Protein AF-A0A933P894-F1 (afdb_monomer_lite)

Foldseek 3Di:
DQQLVVCCVVVQANCQQLQLQLCLVPVPRDNGNDDDPSSNVSSVVSVVVVLVVLLVVLLVVCVPPDALVRLLVSLLVSLLVVLVVCVVCDVVSDVSSVVSGDSVSSNVVSNVSSNVSSNVSSPDDDPPPPPPPDPPPPDDD

pLDDT: mean 86.24, std 13.55, range [45.81, 97.94]

Radius of gyration: 21.01 Å; chains: 1; bounding box: 36×28×80 Å

Structure (mmCIF, N/CA/C/O backbone):
data_AF-A0A933P894-F1
#
_entry.id   AF-A0A933P894-F1
#
loop_
_atom_site.group_PDB
_atom_site.id
_atom_site.type_symbol
_atom_site.label_atom_id
_atom_site.label_alt_id
_atom_site.label_comp_id
_atom_site.label_asym_id
_atom_site.label_entity_id
_atom_site.label_seq_id
_atom_site.pdbx_PDB_ins_code
_atom_site.Cartn_x
_atom_site.Cartn_y
_atom_site.Cartn_z
_atom_site.occupancy
_atom_site.B_iso_or_equiv
_atom_site.auth_seq_id
_atom_site.auth_comp_id
_atom_site.auth_asym_id
_atom_site.auth_atom_id
_atom_site.pdbx_PDB_model_num
ATOM 1 N N . MET A 1 1 ? 2.684 -8.403 -0.970 1.00 87.56 1 MET A N 1
ATOM 2 C CA . MET A 1 1 ? 2.660 -9.645 -1.779 1.00 87.56 1 MET A CA 1
ATOM 3 C C . MET A 1 1 ? 1.542 -9.666 -2.813 1.00 87.56 1 MET A C 1
ATOM 5 O O . MET A 1 1 ? 1.852 -9.973 -3.950 1.00 87.56 1 MET A O 1
ATOM 9 N N . PHE A 1 2 ? 0.291 -9.307 -2.477 1.00 93.75 2 PHE A N 1
ATOM 10 C CA . PHE A 1 2 ? -0.822 -9.267 -3.448 1.00 93.75 2 PHE A CA 1
ATOM 11 C C . PHE A 1 2 ? -0.450 -8.610 -4.789 1.00 93.75 2 PHE A C 1
ATOM 13 O O . PHE A 1 2 ? -0.558 -9.256 -5.824 1.00 93.75 2 PHE A O 1
ATOM 20 N N . ALA A 1 3 ? 0.059 -7.372 -4.758 1.00 91.50 3 ALA A N 1
ATOM 21 C CA . ALA A 1 3 ? 0.388 -6.631 -5.976 1.00 91.50 3 ALA A CA 1
ATOM 22 C C . ALA A 1 3 ? 1.425 -7.351 -6.851 1.00 91.50 3 ALA A C 1
ATOM 24 O O . ALA A 1 3 ? 1.236 -7.439 -8.052 1.00 91.50 3 ALA A O 1
ATOM 25 N N . MET A 1 4 ? 2.461 -7.936 -6.242 1.00 93.62 4 MET A N 1
ATOM 26 C CA . MET A 1 4 ? 3.503 -8.681 -6.960 1.00 93.62 4 MET A CA 1
ATOM 27 C C . MET A 1 4 ? 2.964 -9.931 -7.659 1.00 93.62 4 MET A C 1
ATOM 29 O O . MET A 1 4 ? 3.387 -10.271 -8.759 1.00 93.62 4 MET A O 1
ATOM 33 N N . ILE A 1 5 ? 2.020 -10.629 -7.022 1.00 95.00 5 ILE A N 1
ATOM 34 C CA . ILE A 1 5 ? 1.350 -11.779 -7.638 1.00 95.00 5 ILE A CA 1
ATOM 35 C C . ILE A 1 5 ? 0.452 -11.296 -8.780 1.00 95.00 5 ILE A C 1
ATOM 37 O O . ILE A 1 5 ? 0.480 -11.875 -9.859 1.00 95.00 5 ILE A O 1
ATOM 41 N N . ALA A 1 6 ? -0.314 -10.225 -8.565 1.00 94.50 6 ALA A N 1
ATOM 42 C CA . ALA A 1 6 ? -1.202 -9.675 -9.582 1.00 94.50 6 ALA A CA 1
ATOM 43 C C . ALA A 1 6 ? -0.430 -9.233 -10.837 1.00 94.50 6 ALA A C 1
ATOM 45 O O . ALA A 1 6 ? -0.796 -9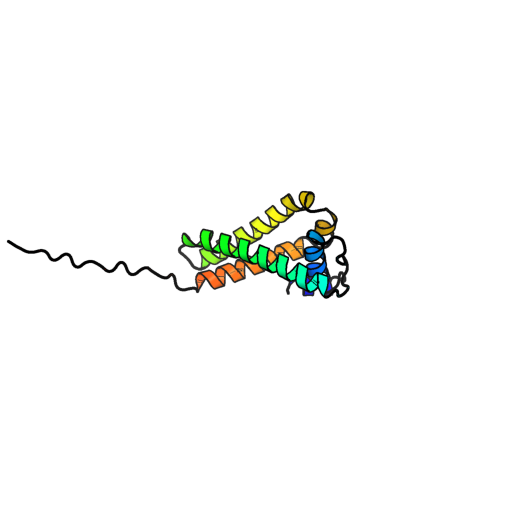.648 -11.932 1.00 94.50 6 ALA A O 1
ATOM 46 N N . THR A 1 7 ? 0.675 -8.496 -10.688 1.00 92.31 7 THR A N 1
ATOM 47 C CA . THR A 1 7 ? 1.512 -8.064 -11.821 1.00 92.31 7 THR A CA 1
ATOM 48 C C . THR A 1 7 ? 2.229 -9.226 -12.508 1.00 92.31 7 THR A C 1
ATOM 50 O O . THR A 1 7 ? 2.411 -9.209 -13.725 1.00 92.31 7 THR A O 1
ATOM 53 N N . ALA A 1 8 ? 2.595 -10.281 -11.770 1.00 93.38 8 ALA A N 1
ATOM 54 C CA . ALA A 1 8 ? 3.105 -11.511 -12.376 1.00 93.38 8 ALA A CA 1
ATOM 55 C C . ALA A 1 8 ? 2.051 -12.196 -13.262 1.00 93.38 8 ALA A C 1
ATOM 57 O O . ALA A 1 8 ? 2.385 -12.685 -14.338 1.00 93.38 8 ALA A O 1
ATOM 58 N N . LEU A 1 9 ? 0.784 -12.207 -12.834 1.00 94.38 9 LEU A N 1
ATOM 59 C CA . LEU A 1 9 ? -0.322 -12.810 -13.583 1.00 94.38 9 LEU A CA 1
ATOM 60 C C . LEU A 1 9 ? -0.766 -11.967 -14.787 1.00 94.38 9 LEU A C 1
ATOM 62 O O . LEU A 1 9 ? -1.235 -12.533 -15.771 1.00 94.38 9 LEU A O 1
ATOM 66 N N . THR A 1 10 ? -0.622 -10.640 -14.733 1.00 92.00 10 THR A N 1
ATOM 67 C CA . THR A 1 10 ? -0.962 -9.735 -15.847 1.00 92.00 10 THR A CA 1
ATOM 68 C C . THR A 1 10 ? 0.184 -9.518 -16.838 1.00 92.00 10 THR A C 1
ATOM 70 O O . THR A 1 10 ? -0.014 -8.847 -17.846 1.00 92.00 10 THR A O 1
ATOM 73 N N . GLY A 1 11 ? 1.363 -10.099 -16.589 1.00 90.19 11 GLY A N 1
ATOM 74 C CA . GLY A 1 11 ? 2.509 -10.062 -17.505 1.00 90.19 11 GLY A CA 1
ATOM 75 C C . GLY A 1 11 ? 3.476 -8.889 -17.312 1.00 90.19 11 GLY A C 1
ATOM 76 O O . GLY A 1 11 ? 4.488 -8.837 -18.002 1.00 90.19 11 GLY A O 1
ATOM 77 N N . GLU A 1 12 ? 3.229 -7.991 -16.355 1.00 88.88 12 GLU A N 1
ATOM 78 C CA . GLU A 1 12 ? 4.164 -6.908 -15.991 1.00 88.88 12 GLU A CA 1
ATOM 79 C C . GLU A 1 12 ? 5.365 -7.426 -15.181 1.00 88.88 12 GLU A C 1
ATOM 81 O O . GLU A 1 12 ? 6.446 -6.839 -15.179 1.00 88.88 12 GLU A O 1
ATOM 86 N N . GLY A 1 13 ? 5.189 -8.581 -14.533 1.00 92.19 13 GLY A N 1
ATOM 87 C CA . GLY A 1 13 ? 6.227 -9.319 -13.827 1.00 92.19 13 GLY A CA 1
ATOM 88 C C . GLY A 1 13 ? 6.182 -9.155 -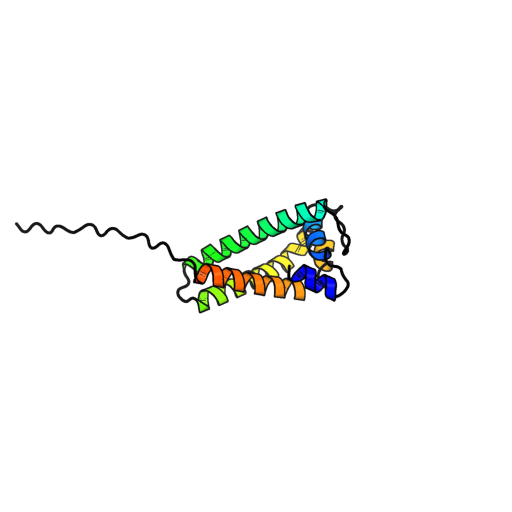12.309 1.00 92.19 13 GLY A C 1
ATOM 89 O O . GLY A 1 13 ? 5.601 -8.226 -11.749 1.00 92.19 13 GLY A O 1
ATOM 90 N N . PHE A 1 14 ? 6.793 -10.115 -11.616 1.00 94.06 14 PHE A N 1
ATOM 91 C CA . PHE A 1 14 ? 6.670 -10.258 -10.162 1.00 94.06 14 PHE A CA 1
ATOM 92 C C . PHE A 1 14 ? 7.311 -9.104 -9.380 1.00 94.06 14 PHE A C 1
ATOM 94 O O . PHE A 1 14 ? 6.791 -8.688 -8.347 1.00 94.06 14 PHE A O 1
ATOM 101 N N . TRP A 1 15 ? 8.429 -8.569 -9.874 1.00 94.75 15 TRP A N 1
ATOM 102 C CA . TRP A 1 15 ? 9.192 -7.523 -9.187 1.00 94.75 15 TRP A CA 1
ATOM 103 C C . TRP A 1 15 ? 8.731 -6.100 -9.514 1.00 94.75 15 TRP A C 1
ATOM 105 O O . TRP A 1 15 ? 9.113 -5.175 -8.797 1.00 94.75 15 TRP A O 1
ATOM 115 N N . ALA A 1 16 ? 7.863 -5.929 -10.520 1.00 92.00 16 ALA A N 1
ATOM 116 C CA . ALA A 1 16 ? 7.438 -4.624 -11.025 1.00 92.00 16 ALA A CA 1
ATOM 117 C C . ALA A 1 16 ? 6.908 -3.672 -9.929 1.00 92.00 16 ALA A C 1
ATOM 119 O O . ALA A 1 16 ? 7.363 -2.531 -9.882 1.00 92.00 16 ALA A O 1
ATOM 120 N N . PRO A 1 17 ? 6.073 -4.104 -8.957 1.00 91.31 17 PRO A N 1
ATOM 121 C CA . PRO A 1 17 ? 5.593 -3.193 -7.917 1.00 91.31 17 PRO A CA 1
ATOM 122 C C . PRO A 1 17 ? 6.695 -2.656 -7.003 1.00 91.31 17 PRO A C 1
ATOM 124 O O . PRO A 1 17 ? 6.684 -1.488 -6.627 1.00 91.31 17 PRO A O 1
ATOM 127 N N . VAL A 1 18 ? 7.653 -3.505 -6.621 1.00 92.81 18 VAL A N 1
ATOM 128 C CA . VAL A 1 18 ? 8.747 -3.096 -5.724 1.00 92.81 18 VAL A CA 1
ATOM 129 C C . VAL A 1 18 ? 9.721 -2.184 -6.463 1.00 92.81 18 VAL A C 1
ATOM 131 O O . VAL A 1 18 ? 10.184 -1.191 -5.906 1.00 92.81 18 VAL A O 1
ATOM 134 N N . ASN A 1 19 ? 9.966 -2.493 -7.731 1.00 92.81 19 ASN A N 1
ATOM 135 C CA . ASN A 1 19 ? 10.751 -1.694 -8.656 1.00 92.81 19 ASN A CA 1
ATOM 136 C C . ASN A 1 19 ? 10.157 -0.290 -8.856 1.00 92.81 19 ASN A C 1
ATOM 138 O O . ASN A 1 19 ? 10.862 0.699 -8.664 1.00 92.81 19 ASN A O 1
ATOM 142 N N . ALA A 1 20 ? 8.849 -0.192 -9.104 1.00 89.19 20 ALA A N 1
ATOM 143 C CA . ALA A 1 20 ? 8.144 1.081 -9.233 1.00 89.19 20 ALA A CA 1
ATOM 144 C C . ALA A 1 20 ? 8.236 1.941 -7.959 1.00 89.19 20 ALA A C 1
ATOM 146 O O . ALA A 1 20 ? 8.476 3.144 -8.037 1.00 89.19 20 ALA A O 1
ATOM 147 N N . ILE A 1 21 ? 8.116 1.330 -6.772 1.00 89.75 21 ILE A N 1
ATOM 148 C CA . ILE A 1 21 ? 8.305 2.036 -5.492 1.00 89.75 21 ILE A CA 1
ATOM 149 C C . ILE A 1 21 ? 9.760 2.489 -5.328 1.00 89.75 21 ILE A C 1
ATOM 151 O O . ILE A 1 21 ? 10.016 3.602 -4.882 1.00 89.75 21 ILE A O 1
ATOM 155 N N . ALA A 1 22 ? 10.737 1.655 -5.682 1.00 92.38 22 ALA A N 1
ATOM 156 C CA . ALA A 1 22 ? 12.139 2.056 -5.625 1.00 92.38 22 ALA A CA 1
ATOM 157 C C . ALA A 1 22 ? 12.427 3.235 -6.566 1.00 92.38 22 ALA A C 1
ATOM 159 O O . ALA A 1 22 ? 13.186 4.133 -6.203 1.00 92.38 22 ALA A O 1
ATOM 160 N N . HIS A 1 23 ? 11.779 3.269 -7.732 1.00 89.31 23 HIS A N 1
ATOM 161 C CA . HIS A 1 23 ? 11.964 4.316 -8.729 1.00 89.31 23 HIS A CA 1
ATOM 162 C C . HIS A 1 23 ? 11.534 5.704 -8.242 1.00 89.31 23 HIS A C 1
ATOM 164 O O . HIS A 1 23 ? 12.136 6.694 -8.643 1.00 89.31 23 HIS A O 1
ATOM 1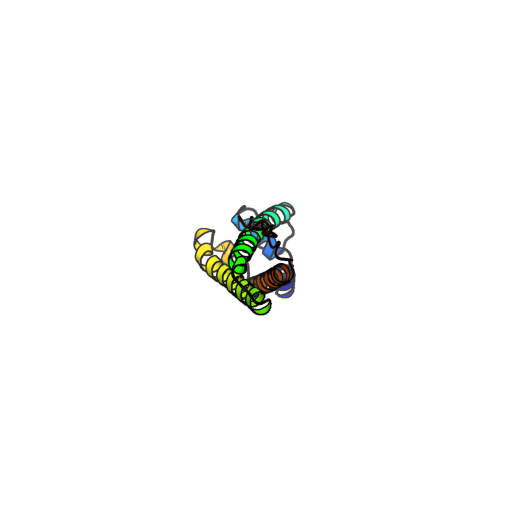70 N N . THR A 1 24 ? 10.585 5.800 -7.300 1.00 85.38 24 THR A N 1
ATOM 171 C CA . THR A 1 24 ? 10.202 7.097 -6.707 1.00 85.38 24 THR A CA 1
ATOM 172 C C . THR A 1 24 ? 11.317 7.736 -5.875 1.00 85.38 24 THR A C 1
ATOM 174 O O . THR A 1 24 ? 11.257 8.924 -5.577 1.00 85.38 24 THR A O 1
ATOM 177 N N . ALA A 1 25 ? 12.308 6.950 -5.447 1.00 87.69 25 ALA A N 1
ATOM 178 C CA . ALA A 1 25 ? 13.460 7.414 -4.672 1.00 87.69 25 ALA A CA 1
ATOM 179 C C . ALA A 1 25 ? 14.793 7.261 -5.429 1.00 87.69 25 ALA A C 1
ATOM 181 O O . ALA A 1 25 ? 15.785 7.893 -5.068 1.00 87.69 25 ALA A O 1
ATOM 182 N N . TRP A 1 26 ? 14.832 6.422 -6.466 1.00 90.19 26 TRP A N 1
ATOM 183 C CA . TRP A 1 26 ? 16.013 6.137 -7.269 1.00 90.19 26 TRP A CA 1
ATOM 184 C C . TRP A 1 26 ? 15.641 5.909 -8.738 1.00 90.19 26 TRP A C 1
ATOM 186 O O . TRP A 1 26 ? 15.300 4.799 -9.137 1.00 90.19 26 TRP A O 1
ATOM 196 N N . ASN A 1 27 ? 15.828 6.932 -9.573 1.00 87.25 27 ASN A N 1
ATOM 197 C CA . ASN A 1 27 ? 15.517 6.899 -11.014 1.00 87.25 27 ASN A CA 1
ATOM 198 C C . ASN A 1 27 ? 16.243 5.792 -11.812 1.00 87.25 27 ASN A C 1
ATOM 200 O O . ASN A 1 27 ? 15.907 5.543 -12.964 1.00 87.25 27 ASN A O 1
ATOM 204 N N . GLY A 1 28 ? 17.276 5.157 -11.246 1.00 88.19 28 GLY A N 1
ATOM 205 C CA . GLY A 1 28 ? 17.985 4.035 -11.871 1.00 88.19 28 GLY A CA 1
ATOM 206 C C . GLY A 1 28 ? 17.374 2.662 -11.573 1.00 88.19 28 GLY A C 1
ATOM 207 O O . GLY A 1 28 ? 17.877 1.661 -12.082 1.00 88.19 28 GLY A O 1
ATOM 208 N N . ALA A 1 29 ? 16.332 2.590 -10.739 1.00 90.50 29 ALA A N 1
ATOM 209 C CA . ALA A 1 29 ? 15.617 1.346 -10.495 1.00 90.50 29 ALA A CA 1
ATOM 210 C C . ALA A 1 29 ? 14.946 0.860 -11.795 1.00 90.50 29 ALA A C 1
ATOM 212 O O . ALA A 1 29 ? 14.413 1.697 -12.536 1.00 90.50 29 ALA A O 1
ATOM 213 N N . PRO A 1 30 ? 14.936 -0.462 -12.071 1.00 89.88 30 PRO A N 1
ATOM 214 C CA . PRO A 1 30 ? 14.185 -1.000 -13.198 1.00 89.88 30 PRO A CA 1
ATOM 215 C C . PRO A 1 30 ? 12.715 -0.589 -13.106 1.00 89.88 30 PRO A C 1
ATOM 217 O O . PRO A 1 30 ? 12.206 -0.375 -12.012 1.00 89.88 30 PRO A O 1
ATOM 220 N N . MET A 1 31 ? 12.038 -0.494 -14.245 1.00 85.25 31 MET A N 1
ATOM 221 C CA . MET A 1 31 ? 10.598 -0.198 -14.316 1.00 85.25 31 MET A CA 1
ATOM 222 C C . MET A 1 31 ? 9.785 -1.378 -14.853 1.00 85.25 31 MET A C 1
ATOM 224 O O . MET A 1 31 ? 8.588 -1.267 -15.086 1.00 85.25 31 MET A O 1
ATOM 228 N N . ASP A 1 32 ? 10.445 -2.514 -15.045 1.00 86.38 32 ASP A N 1
ATOM 229 C CA . ASP A 1 32 ? 9.872 -3.758 -15.532 1.00 86.38 32 ASP A CA 1
ATOM 230 C C . ASP A 1 32 ? 9.882 -4.834 -14.432 1.00 86.38 32 ASP A C 1
ATOM 232 O O . ASP A 1 32 ? 10.238 -4.600 -13.272 1.00 86.38 32 ASP A O 1
ATOM 236 N N . GLY A 1 33 ? 9.498 -6.053 -14.801 1.00 89.31 33 GLY A N 1
ATOM 237 C CA . GLY A 1 33 ? 9.511 -7.215 -13.921 1.00 89.31 33 GLY A CA 1
ATOM 238 C C . GLY A 1 33 ? 10.893 -7.782 -13.579 1.00 89.31 33 GLY A C 1
ATOM 239 O O . GLY A 1 33 ? 10.942 -8.851 -12.964 1.00 89.31 33 GLY A O 1
ATOM 240 N N . SER A 1 34 ? 12.000 -7.146 -13.984 1.00 94.19 34 SER A N 1
ATOM 241 C CA . SER A 1 34 ? 13.349 -7.669 -13.744 1.00 94.19 34 SER A CA 1
ATOM 242 C C . SER A 1 34 ? 13.734 -7.621 -12.262 1.00 94.19 34 SER A C 1
ATOM 244 O O . SER A 1 34 ? 13.309 -6.757 -11.495 1.00 94.19 34 SER A O 1
ATOM 246 N N . PHE A 1 35 ? 14.547 -8.581 -11.824 1.00 95.94 35 PHE A N 1
ATOM 247 C CA . PHE A 1 35 ? 15.021 -8.602 -10.445 1.00 95.94 35 PHE A CA 1
ATOM 248 C C . PHE A 1 35 ? 16.206 -7.648 -10.250 1.00 95.94 35 PHE A C 1
ATOM 250 O O . PHE A 1 35 ? 17.211 -7.749 -10.951 1.00 95.94 35 PHE A O 1
ATOM 257 N N . SER A 1 36 ? 16.127 -6.788 -9.232 1.00 96.38 36 SER A N 1
ATOM 258 C CA . SER A 1 36 ? 17.235 -5.949 -8.771 1.00 96.38 36 SER A CA 1
ATOM 259 C C . SER A 1 36 ? 17.294 -5.941 -7.246 1.00 96.38 36 SER A C 1
ATOM 261 O O . SER A 1 36 ? 16.351 -5.522 -6.577 1.00 96.38 36 SER A O 1
ATOM 263 N N . GLY A 1 37 ? 18.421 -6.378 -6.677 1.00 96.31 37 GLY A N 1
ATOM 264 C CA . GLY A 1 37 ? 18.610 -6.405 -5.223 1.00 96.31 37 GLY A CA 1
ATOM 265 C C . GLY A 1 37 ? 18.549 -5.011 -4.588 1.00 96.31 37 GLY A C 1
ATOM 266 O O . GLY A 1 37 ? 17.963 -4.845 -3.522 1.00 96.31 37 GLY A O 1
ATOM 267 N N . GLY A 1 38 ? 19.090 -3.994 -5.269 1.00 95.50 38 GLY A N 1
ATOM 268 C CA . GLY A 1 38 ? 19.022 -2.604 -4.808 1.00 95.50 38 GLY A CA 1
ATOM 269 C C . GLY A 1 38 ? 17.591 -2.066 -4.799 1.00 95.50 38 GLY A C 1
ATOM 270 O O . GLY A 1 38 ? 17.163 -1.478 -3.806 1.00 95.50 38 GLY A O 1
ATOM 271 N N . ALA A 1 39 ? 16.829 -2.335 -5.866 1.00 94.94 39 ALA A N 1
ATOM 272 C CA . ALA A 1 39 ? 15.425 -1.944 -5.943 1.00 94.94 39 ALA A CA 1
ATOM 273 C C . ALA A 1 39 ? 14.574 -2.693 -4.909 1.00 94.94 39 ALA A C 1
ATOM 275 O O . ALA A 1 39 ? 13.716 -2.087 -4.276 1.00 94.94 39 ALA A O 1
ATOM 276 N N . LEU A 1 40 ? 14.864 -3.974 -4.651 1.00 95.62 40 LEU A N 1
ATOM 277 C CA . LEU A 1 40 ? 14.202 -4.739 -3.597 1.00 95.62 40 LEU A CA 1
ATOM 278 C C . LEU A 1 40 ? 14.392 -4.090 -2.222 1.00 95.62 40 LEU A C 1
ATOM 280 O O . LEU A 1 40 ? 13.411 -3.841 -1.525 1.00 95.62 40 LEU A O 1
ATOM 284 N N . VAL A 1 41 ? 15.636 -3.807 -1.825 1.00 97.25 41 VAL A N 1
ATOM 285 C CA . VAL A 1 41 ? 15.928 -3.213 -0.511 1.00 97.25 41 VAL A CA 1
ATOM 286 C C . VAL A 1 41 ? 15.289 -1.831 -0.390 1.00 97.25 41 VAL A C 1
ATOM 288 O O . VAL A 1 41 ? 14.559 -1.578 0.567 1.00 97.25 41 VAL A O 1
ATOM 291 N N . LEU A 1 42 ? 15.521 -0.947 -1.365 1.00 95.50 42 LEU A N 1
ATOM 292 C CA . LEU A 1 42 ? 15.014 0.423 -1.323 1.00 95.50 42 LEU A CA 1
ATOM 293 C C . LEU A 1 42 ? 13.483 0.471 -1.394 1.00 95.50 42 LEU A C 1
ATOM 295 O O . LEU A 1 42 ? 12.852 1.140 -0.578 1.00 95.50 42 LEU A O 1
ATOM 299 N N . GLY A 1 43 ? 12.886 -0.277 -2.322 1.00 93.50 43 GLY A N 1
ATOM 300 C CA . GLY A 1 43 ? 11.439 -0.357 -2.489 1.00 93.50 43 GLY A CA 1
ATOM 301 C C . GLY A 1 43 ? 10.752 -0.894 -1.236 1.00 93.50 43 GLY A C 1
ATOM 302 O O . GLY A 1 43 ? 9.753 -0.331 -0.795 1.00 93.50 43 GLY A O 1
ATOM 303 N N . MET A 1 44 ? 11.320 -1.919 -0.588 1.00 95.31 44 MET A N 1
ATOM 304 C CA . MET A 1 44 ? 10.783 -2.431 0.675 1.00 95.31 44 MET A CA 1
ATOM 305 C C . MET A 1 44 ? 10.932 -1.437 1.829 1.00 95.31 44 MET A C 1
ATOM 307 O O . MET A 1 44 ? 10.007 -1.326 2.629 1.00 95.31 44 MET A O 1
ATOM 311 N N . LEU A 1 45 ? 12.036 -0.689 1.917 1.00 96.81 45 LEU A N 1
ATOM 312 C CA . LEU A 1 45 ? 12.200 0.350 2.940 1.00 96.81 45 LEU A CA 1
ATOM 313 C C . LEU A 1 45 ? 11.158 1.462 2.791 1.00 96.81 45 LEU A C 1
ATOM 315 O O . LEU A 1 45 ? 10.485 1.796 3.766 1.00 96.81 45 LEU A O 1
ATOM 319 N N . VAL A 1 46 ? 10.986 1.992 1.577 1.00 92.81 46 VAL A N 1
ATOM 320 C CA . VAL A 1 46 ? 9.978 3.023 1.284 1.00 92.81 46 VAL A CA 1
ATOM 321 C C . VAL A 1 46 ? 8.575 2.483 1.560 1.00 92.81 46 VAL A C 1
ATOM 323 O O . VAL A 1 46 ? 7.802 3.115 2.278 1.00 92.81 46 VAL A O 1
ATOM 326 N N . HIS A 1 47 ? 8.265 1.274 1.082 1.00 93.06 47 HIS A N 1
ATOM 327 C CA . HIS A 1 47 ? 6.967 0.641 1.306 1.00 93.06 47 HIS A CA 1
ATOM 328 C C . HIS A 1 47 ? 6.662 0.451 2.798 1.00 93.06 47 HIS A C 1
ATOM 330 O O . HIS A 1 47 ? 5.564 0.783 3.244 1.00 93.06 47 HIS A O 1
ATOM 336 N N . MET A 1 48 ? 7.625 -0.043 3.584 1.00 95.62 48 MET A N 1
ATOM 337 C CA . MET A 1 48 ? 7.466 -0.204 5.032 1.00 95.62 48 MET A CA 1
ATOM 338 C C . MET A 1 48 ? 7.280 1.142 5.733 1.00 95.62 48 MET A C 1
ATOM 340 O O . MET A 1 48 ? 6.374 1.265 6.553 1.00 95.62 48 MET A O 1
ATOM 344 N N . ALA A 1 49 ? 8.075 2.161 5.392 1.00 95.31 49 ALA A N 1
ATOM 345 C CA . ALA A 1 49 ? 7.957 3.490 5.987 1.00 95.31 49 ALA A CA 1
ATOM 346 C C . ALA A 1 49 ? 6.563 4.095 5.747 1.00 95.31 49 ALA A C 1
ATOM 348 O O . ALA A 1 49 ? 5.886 4.493 6.698 1.00 95.31 49 ALA A O 1
ATOM 349 N N . THR A 1 50 ? 6.084 4.088 4.500 1.00 91.69 50 THR A N 1
ATOM 350 C CA . THR A 1 50 ? 4.751 4.600 4.153 1.00 91.69 50 THR A CA 1
ATOM 351 C C . THR A 1 50 ? 3.638 3.774 4.801 1.00 91.69 50 THR A C 1
ATOM 353 O O . THR A 1 50 ? 2.694 4.343 5.353 1.00 91.69 50 THR A O 1
ATOM 356 N N . ALA A 1 51 ? 3.753 2.441 4.803 1.00 93.75 51 ALA A N 1
ATOM 357 C CA . ALA A 1 51 ? 2.774 1.561 5.440 1.00 93.75 51 ALA A CA 1
ATOM 358 C C . ALA A 1 51 ? 2.697 1.787 6.959 1.00 93.75 51 ALA A C 1
ATOM 360 O O . ALA A 1 51 ? 1.603 1.798 7.522 1.00 93.75 51 ALA A O 1
ATOM 361 N N . MET A 1 52 ? 3.832 2.017 7.625 1.00 96.38 52 MET A N 1
ATOM 362 C CA . MET A 1 52 ? 3.873 2.350 9.050 1.00 96.38 52 MET A CA 1
ATOM 363 C C . MET A 1 52 ? 3.226 3.705 9.336 1.00 96.38 52 MET A C 1
ATOM 365 O O . MET A 1 52 ? 2.440 3.804 10.275 1.00 96.38 52 MET A O 1
ATOM 369 N N . MET A 1 53 ? 3.508 4.731 8.526 1.00 95.62 53 MET A N 1
ATOM 370 C CA . MET A 1 53 ? 2.879 6.050 8.671 1.00 95.62 53 MET A CA 1
ATOM 371 C C . MET A 1 53 ? 1.357 5.963 8.529 1.00 95.62 53 MET A C 1
ATOM 373 O O . MET A 1 53 ? 0.625 6.474 9.378 1.00 95.62 53 MET A O 1
ATOM 377 N N . LEU A 1 54 ? 0.874 5.267 7.495 1.00 95.25 54 LEU A N 1
ATOM 378 C CA . LEU A 1 54 ? -0.557 5.062 7.286 1.00 95.25 54 LEU A CA 1
ATOM 379 C C . LEU A 1 54 ? -1.178 4.235 8.420 1.00 95.25 54 LEU A C 1
ATOM 381 O O . LEU A 1 54 ? -2.219 4.610 8.956 1.00 95.25 54 LEU A O 1
ATOM 385 N N . GLY A 1 55 ? -0.532 3.139 8.824 1.00 96.00 55 GLY A N 1
ATOM 386 C CA . GLY A 1 55 ? -0.991 2.282 9.917 1.00 96.00 55 GLY A CA 1
ATOM 387 C C . GLY A 1 55 ? -1.080 3.023 11.253 1.00 96.00 55 GLY A C 1
ATOM 388 O O . GLY A 1 55 ? -2.078 2.888 11.960 1.00 96.00 55 GLY A O 1
ATOM 389 N N . ALA A 1 56 ? -0.091 3.860 11.574 1.00 96.12 56 ALA A N 1
ATOM 390 C CA . ALA A 1 56 ? -0.112 4.720 12.754 1.00 96.12 56 ALA A CA 1
ATOM 391 C C . ALA A 1 56 ? -1.254 5.747 12.689 1.00 96.12 56 ALA A C 1
ATOM 393 O O . ALA A 1 56 ? -1.979 5.920 13.669 1.00 96.12 56 ALA A O 1
ATOM 394 N N . GLY A 1 57 ? -1.473 6.375 11.529 1.00 95.81 57 GLY A N 1
ATOM 395 C CA . GLY A 1 57 ? -2.602 7.284 11.314 1.00 95.81 57 GLY A CA 1
ATOM 396 C C . GLY A 1 57 ? -3.958 6.598 11.507 1.00 95.81 57 GLY A C 1
ATOM 397 O O . GLY A 1 57 ? -4.825 7.122 12.206 1.00 95.81 57 GLY A O 1
ATOM 398 N N . ILE A 1 58 ? -4.121 5.386 10.968 1.00 95.50 58 ILE A N 1
ATOM 399 C CA . ILE A 1 58 ? -5.316 4.562 11.192 1.00 95.50 58 ILE A CA 1
ATOM 400 C C . ILE A 1 58 ? -5.465 4.233 12.681 1.00 95.50 58 ILE A C 1
ATOM 402 O O . ILE A 1 58 ? -6.554 4.388 13.222 1.00 95.50 58 ILE A O 1
ATOM 406 N N . ALA A 1 59 ? -4.398 3.834 13.375 1.00 94.25 59 ALA A N 1
ATOM 407 C CA . ALA A 1 59 ? -4.462 3.531 14.805 1.00 94.25 59 ALA A CA 1
ATOM 408 C C . ALA A 1 59 ? -4.962 4.725 15.636 1.00 94.25 59 ALA A C 1
ATOM 410 O O . ALA A 1 59 ? -5.833 4.557 16.492 1.00 94.25 59 ALA A O 1
ATOM 411 N N . VAL A 1 60 ? -4.485 5.936 15.332 1.00 94.06 60 VAL A N 1
ATOM 412 C CA . VAL A 1 60 ? -4.982 7.174 15.952 1.00 94.06 60 VAL A CA 1
ATOM 413 C C . VAL A 1 60 ? -6.460 7.394 15.625 1.00 94.06 60 VAL A C 1
ATOM 415 O O . VAL A 1 60 ? -7.253 7.643 16.533 1.00 94.06 60 VAL A O 1
ATOM 418 N N . LEU A 1 61 ? -6.865 7.242 14.362 1.00 92.38 61 LEU A N 1
ATOM 419 C CA . LEU A 1 61 ? -8.260 7.404 13.941 1.00 92.38 61 LEU A CA 1
ATOM 420 C C . LEU A 1 61 ? -9.202 6.431 14.671 1.00 92.38 61 LEU A C 1
ATOM 422 O O . LEU A 1 61 ? -10.288 6.808 15.113 1.00 92.38 61 LEU A O 1
ATOM 426 N N . LEU A 1 62 ? -8.770 5.182 14.852 1.00 92.69 62 LEU A N 1
ATOM 427 C CA . LEU A 1 62 ? -9.577 4.139 15.481 1.00 92.69 62 LEU A CA 1
ATOM 428 C C . LEU A 1 62 ? -9.678 4.256 17.005 1.00 92.69 62 LEU A C 1
ATOM 430 O O . LEU A 1 62 ? -10.559 3.614 17.581 1.00 92.69 62 LEU A O 1
ATOM 434 N N . SER A 1 63 ? -8.849 5.078 17.657 1.00 87.31 63 SER A N 1
ATOM 435 C CA . SER A 1 63 ? -8.871 5.256 19.121 1.00 87.31 63 SER A CA 1
ATOM 436 C C . SER A 1 63 ? -10.215 5.764 19.671 1.00 87.31 63 SER A C 1
ATOM 438 O O . SER A 1 63 ? -10.506 5.582 20.850 1.00 87.31 63 SER A O 1
ATOM 440 N N . HIS A 1 64 ? -11.074 6.317 18.808 1.00 82.62 64 HIS A N 1
ATOM 441 C CA . HIS A 1 64 ? -12.406 6.829 19.153 1.00 82.62 64 HIS A CA 1
ATOM 442 C C . HIS A 1 64 ? -13.557 5.943 18.640 1.00 82.62 64 HIS A C 1
ATOM 444 O O . HIS A 1 64 ? -14.723 6.328 18.703 1.00 82.62 64 HIS A O 1
ATOM 450 N N . THR A 1 65 ? -13.254 4.765 18.087 1.00 85.44 65 THR A N 1
ATOM 451 C CA . THR A 1 65 ? -14.241 3.907 17.417 1.00 85.44 65 THR A CA 1
ATOM 452 C C . THR A 1 65 ? -14.647 2.732 18.310 1.00 85.44 65 THR A C 1
ATOM 454 O O . THR A 1 65 ? -13.804 1.935 18.707 1.00 85.44 65 THR A O 1
ATOM 457 N N . GLY A 1 66 ? -15.944 2.591 18.609 1.00 80.12 66 GLY A N 1
ATOM 458 C CA . GLY A 1 66 ? -16.416 1.645 19.633 1.00 80.12 66 GLY A CA 1
ATOM 459 C C . GLY A 1 66 ? -16.531 0.175 19.203 1.00 80.12 66 GLY A C 1
ATOM 460 O O . GLY A 1 66 ? -16.113 -0.716 19.939 1.00 80.12 66 GLY A O 1
ATOM 461 N N . SER A 1 67 ? -17.107 -0.120 18.032 1.00 90.81 67 SER A N 1
ATOM 462 C CA . SER A 1 67 ? -17.362 -1.511 17.614 1.00 90.81 67 SER A CA 1
ATOM 463 C C . SER A 1 67 ? -16.245 -2.067 16.725 1.00 90.81 67 SER A C 1
ATOM 465 O O . SER A 1 67 ? -15.627 -1.335 15.950 1.00 90.81 67 SER A O 1
ATOM 467 N N . ARG A 1 68 ? -16.010 -3.387 16.790 1.00 92.06 68 ARG A N 1
ATOM 468 C CA . ARG A 1 68 ? -15.043 -4.081 15.915 1.00 92.06 68 ARG A CA 1
ATOM 469 C C . ARG A 1 68 ? -15.367 -3.873 14.435 1.00 92.06 68 ARG A C 1
ATOM 471 O O . ARG A 1 68 ? -14.474 -3.565 13.655 1.00 92.06 68 ARG A O 1
ATOM 478 N N . THR A 1 69 ? -16.645 -3.980 14.072 1.00 93.81 69 THR A N 1
ATOM 479 C CA . THR A 1 69 ? -17.118 -3.740 12.703 1.00 93.81 69 THR A CA 1
ATOM 480 C C . THR A 1 69 ? -16.796 -2.320 12.246 1.00 93.81 69 THR A C 1
ATOM 482 O O . THR A 1 69 ? -16.252 -2.143 11.160 1.00 93.81 69 THR A O 1
ATOM 485 N N . ASN A 1 70 ? -17.043 -1.313 13.092 1.00 93.56 70 ASN A N 1
ATOM 486 C CA . ASN A 1 70 ? -16.725 0.073 12.754 1.00 93.56 70 ASN A CA 1
ATOM 487 C C . ASN A 1 70 ? -15.213 0.272 12.616 1.00 93.56 70 ASN A C 1
ATOM 489 O O . ASN A 1 70 ? -14.788 0.961 11.700 1.00 93.56 70 ASN A O 1
ATOM 493 N N . LYS A 1 71 ? -14.389 -0.366 13.460 1.00 93.88 71 LYS A N 1
ATOM 494 C CA . LYS A 1 71 ? -12.923 -0.308 13.341 1.00 93.88 71 LYS A CA 1
ATOM 495 C C . LYS A 1 71 ? -12.441 -0.827 11.978 1.00 93.88 71 LYS A C 1
ATOM 497 O O . LYS A 1 71 ? -11.653 -0.154 11.318 1.00 93.88 71 LYS A O 1
ATOM 502 N N . VAL A 1 72 ? -12.956 -1.972 11.522 1.00 96.25 72 VAL A N 1
ATOM 503 C CA . VAL A 1 72 ? -12.611 -2.543 10.205 1.00 96.25 72 VAL A CA 1
ATOM 504 C C . VAL A 1 72 ? -13.095 -1.654 9.057 1.00 96.25 72 VAL A C 1
ATOM 506 O O . VAL A 1 72 ? -12.321 -1.358 8.146 1.00 96.25 72 VAL A O 1
ATOM 509 N N . MET A 1 73 ? -14.345 -1.187 9.112 1.00 96.25 73 MET A N 1
ATOM 510 C CA . MET A 1 73 ? -14.920 -0.306 8.089 1.00 96.25 73 MET A CA 1
ATOM 511 C C . MET A 1 73 ? -14.141 1.010 7.984 1.00 96.25 73 MET A C 1
ATOM 513 O O . MET A 1 73 ? -13.703 1.378 6.898 1.00 96.25 73 MET A O 1
ATOM 517 N N . THR A 1 74 ? -13.893 1.681 9.112 1.00 95.62 74 THR A N 1
ATOM 518 C CA . THR A 1 74 ? -13.143 2.942 9.161 1.00 95.62 74 THR A CA 1
ATOM 519 C C . THR A 1 74 ? -11.714 2.768 8.653 1.00 95.62 74 THR A C 1
ATOM 521 O O . THR A 1 74 ? -11.259 3.587 7.861 1.00 95.62 74 THR A O 1
ATOM 524 N N . ALA A 1 75 ? -11.012 1.695 9.035 1.00 96.88 75 ALA A N 1
ATOM 525 C CA . ALA A 1 75 ? -9.663 1.422 8.533 1.00 96.88 75 ALA A CA 1
ATOM 526 C C . ALA A 1 75 ? -9.640 1.169 7.018 1.00 96.88 75 ALA A C 1
ATOM 528 O O . ALA A 1 75 ? -8.754 1.660 6.321 1.00 96.88 75 ALA A O 1
ATOM 529 N N . THR A 1 76 ? -10.633 0.441 6.502 1.00 97.81 76 THR A N 1
ATOM 530 C CA . THR A 1 76 ? -10.775 0.166 5.064 1.00 97.81 76 THR A CA 1
ATOM 531 C C . THR A 1 76 ? -11.038 1.450 4.282 1.00 97.81 76 THR A C 1
ATOM 533 O O . THR A 1 76 ? -10.374 1.705 3.277 1.00 97.81 76 THR A O 1
ATOM 536 N N . VAL A 1 77 ? -11.950 2.299 4.766 1.00 97.38 77 VAL A N 1
ATOM 537 C CA . VAL A 1 77 ? -12.229 3.608 4.157 1.00 97.38 77 VAL A CA 1
ATOM 538 C C . VAL A 1 77 ? -11.003 4.515 4.229 1.00 97.38 77 VAL A C 1
ATOM 540 O O . VAL A 1 77 ? -10.658 5.131 3.228 1.00 97.38 77 VAL A O 1
ATOM 543 N N . ALA A 1 78 ? -10.299 4.561 5.362 1.00 96.56 78 ALA A N 1
ATOM 544 C CA . ALA A 1 78 ? -9.092 5.370 5.517 1.00 96.56 78 ALA A CA 1
ATOM 545 C C . ALA A 1 78 ? -7.971 4.931 4.561 1.00 96.56 78 ALA A C 1
ATOM 547 O O . ALA A 1 78 ? -7.372 5.772 3.895 1.00 96.56 78 ALA A O 1
ATOM 548 N N . ALA A 1 79 ? -7.721 3.624 4.431 1.00 97.25 79 ALA A N 1
ATOM 549 C CA . ALA A 1 79 ? -6.738 3.104 3.482 1.00 97.25 79 ALA A CA 1
ATOM 550 C C . ALA A 1 79 ? -7.152 3.360 2.021 1.00 97.25 79 ALA A C 1
ATOM 552 O O . ALA A 1 79 ? -6.316 3.725 1.200 1.00 97.25 79 ALA A O 1
ATOM 553 N N . THR A 1 80 ? -8.444 3.253 1.701 1.00 96.88 80 THR A N 1
ATOM 554 C CA . THR A 1 80 ? -8.973 3.622 0.374 1.00 96.88 80 THR A CA 1
ATOM 555 C C . THR A 1 80 ? -8.818 5.125 0.107 1.00 96.88 80 THR A C 1
ATOM 557 O O . THR A 1 80 ? -8.470 5.534 -0.997 1.00 96.88 80 THR A O 1
ATOM 560 N N . GLY A 1 81 ? -9.006 5.964 1.127 1.00 95.94 81 GLY A N 1
ATOM 561 C CA . GLY A 1 81 ? -8.728 7.397 1.060 1.00 95.94 81 GLY A CA 1
ATOM 562 C C . GLY A 1 81 ? -7.246 7.698 0.829 1.00 95.94 81 GLY A C 1
ATOM 563 O O . GLY A 1 81 ? -6.924 8.608 0.072 1.00 95.94 81 GLY A O 1
ATOM 564 N N . ALA A 1 82 ? -6.338 6.906 1.407 1.00 93.69 82 ALA A N 1
ATOM 565 C CA . ALA A 1 82 ? -4.906 7.022 1.139 1.00 93.69 82 ALA A CA 1
ATOM 566 C C . ALA A 1 82 ? -4.559 6.684 -0.320 1.00 93.69 82 ALA A C 1
ATOM 568 O O . ALA A 1 82 ? -3.742 7.383 -0.909 1.00 93.69 82 ALA A O 1
ATOM 569 N N . TRP A 1 83 ? -5.231 5.702 -0.932 1.00 93.19 83 TRP A N 1
ATOM 570 C CA . TRP A 1 83 ? -5.116 5.450 -2.375 1.00 93.19 83 TRP A CA 1
ATOM 571 C C . TRP A 1 83 ? -5.564 6.662 -3.209 1.00 93.19 83 TRP A C 1
ATOM 573 O O . TRP A 1 83 ? -4.849 7.077 -4.119 1.00 93.19 83 TRP A O 1
ATOM 583 N N . LEU A 1 84 ? -6.693 7.295 -2.863 1.00 92.06 84 LEU A N 1
ATOM 584 C CA . LEU A 1 84 ? -7.130 8.534 -3.525 1.00 92.06 84 LEU A CA 1
ATOM 585 C C . LEU A 1 84 ? -6.118 9.676 -3.346 1.00 92.06 84 LEU A C 1
ATOM 587 O O . LEU A 1 84 ? -5.844 10.414 -4.288 1.00 92.06 84 LEU A O 1
ATOM 591 N N . ALA A 1 85 ? -5.538 9.816 -2.152 1.00 89.81 85 ALA A N 1
ATOM 592 C CA . ALA A 1 85 ? -4.487 10.799 -1.906 1.00 89.81 85 ALA A CA 1
ATOM 593 C C . ALA A 1 85 ? -3.231 10.495 -2.737 1.00 89.81 85 ALA A C 1
ATOM 595 O O . ALA A 1 85 ? -2.613 11.410 -3.271 1.00 89.81 85 ALA A O 1
ATOM 596 N N . GLN A 1 86 ? -2.886 9.217 -2.907 1.00 86.19 86 GLN A N 1
ATOM 597 C CA . GLN A 1 86 ? -1.762 8.793 -3.735 1.00 86.19 86 GLN A CA 1
ATOM 598 C C . GLN A 1 86 ? -1.939 9.241 -5.192 1.00 86.19 86 GLN A C 1
ATOM 600 O O . GLN A 1 86 ? -0.999 9.780 -5.772 1.00 86.19 86 GLN A O 1
ATOM 605 N N . LEU A 1 87 ? -3.150 9.117 -5.751 1.00 83.62 87 LEU A N 1
ATOM 606 C CA . LEU A 1 87 ? -3.481 9.630 -7.089 1.00 83.62 87 LEU A CA 1
ATOM 607 C C . LEU A 1 87 ? -3.239 11.139 -7.223 1.00 83.62 87 LEU A C 1
ATOM 609 O O . LEU A 1 87 ? -2.766 11.595 -8.259 1.00 83.62 87 LEU A O 1
ATOM 613 N N . ALA A 1 88 ? -3.538 11.912 -6.178 1.00 82.44 88 ALA A N 1
ATOM 614 C CA . ALA A 1 88 ? -3.332 13.359 -6.184 1.00 82.44 88 ALA A CA 1
ATOM 615 C C . ALA A 1 88 ? -1.852 13.757 -6.053 1.00 82.44 88 ALA A C 1
ATOM 617 O O . ALA A 1 88 ? -1.451 14.805 -6.555 1.00 82.44 88 ALA A O 1
ATOM 618 N N . ILE A 1 89 ? -1.043 12.941 -5.373 1.00 78.94 89 ILE A N 1
ATOM 619 C CA . ILE A 1 89 ? 0.371 13.238 -5.108 1.00 78.94 89 ILE A CA 1
ATOM 620 C C . ILE A 1 89 ? 1.267 12.765 -6.264 1.00 78.94 89 ILE A C 1
ATOM 622 O O . ILE A 1 89 ? 2.312 13.363 -6.505 1.00 78.94 89 ILE A O 1
ATOM 626 N N . TRP A 1 90 ? 0.867 11.737 -7.016 1.00 76.19 90 TRP A N 1
ATOM 627 C CA . TRP A 1 90 ? 1.686 11.143 -8.080 1.00 76.19 90 TRP A CA 1
ATOM 628 C C . TRP A 1 90 ? 2.269 12.123 -9.109 1.00 76.19 90 TRP A C 1
ATOM 630 O O . TRP A 1 90 ? 3.466 12.011 -9.389 1.00 76.19 90 TRP A O 1
ATOM 640 N N . PRO A 1 91 ? 1.512 13.120 -9.615 1.00 73.38 91 PRO A N 1
ATOM 641 C CA . PRO A 1 91 ? 2.060 14.126 -10.525 1.00 73.38 91 PRO A CA 1
ATOM 642 C C . PRO A 1 91 ? 3.253 14.901 -9.942 1.00 73.38 91 PRO A C 1
ATOM 644 O O . PRO A 1 91 ? 4.100 15.379 -10.688 1.00 73.38 91 PRO A O 1
ATOM 647 N N . ALA A 1 92 ? 3.349 15.010 -8.612 1.00 69.75 92 ALA A N 1
ATOM 648 C CA . ALA A 1 92 ? 4.454 15.682 -7.930 1.00 69.75 92 ALA A CA 1
ATOM 649 C C . ALA A 1 92 ? 5.684 14.781 -7.702 1.00 69.75 92 ALA A C 1
ATOM 651 O O . ALA A 1 92 ? 6.764 15.302 -7.432 1.00 69.75 92 ALA A O 1
ATOM 652 N N . ILE A 1 93 ? 5.537 13.452 -7.786 1.00 66.50 93 ILE A N 1
ATOM 653 C CA . ILE A 1 93 ? 6.619 12.475 -7.546 1.00 66.50 93 ILE A CA 1
ATOM 654 C C . ILE A 1 93 ? 7.204 11.953 -8.875 1.00 66.50 93 ILE A C 1
ATOM 656 O O . ILE A 1 93 ? 8.367 11.564 -8.923 1.00 66.50 93 ILE A O 1
ATOM 660 N N . GLY A 1 94 ? 6.428 11.999 -9.964 1.00 65.56 94 GLY A N 1
ATOM 661 C CA . GLY A 1 94 ? 6.857 11.645 -11.319 1.00 65.56 94 GLY A CA 1
ATOM 662 C C . GLY A 1 94 ? 5.893 10.671 -12.001 1.00 65.56 94 GLY A C 1
ATOM 663 O O . GLY A 1 94 ? 5.494 9.663 -11.415 1.00 65.56 94 GLY A O 1
ATOM 664 N N . GLU A 1 95 ? 5.540 10.962 -13.257 1.00 61.72 95 GLU A N 1
ATOM 665 C CA . GLU A 1 95 ? 4.533 10.221 -14.043 1.00 61.72 95 GLU A CA 1
ATOM 666 C C . GLU A 1 95 ? 4.911 8.747 -14.267 1.00 61.72 95 GLU A C 1
ATOM 668 O O . GLU A 1 95 ? 4.051 7.871 -14.219 1.00 61.72 95 GLU A O 1
ATOM 673 N N . ALA A 1 96 ? 6.209 8.442 -14.379 1.00 63.38 96 ALA A N 1
ATOM 674 C CA . ALA A 1 96 ? 6.703 7.082 -14.608 1.00 63.38 96 ALA A CA 1
ATOM 675 C C . ALA A 1 96 ? 6.256 6.087 -13.516 1.00 63.38 96 ALA A C 1
ATOM 677 O O . ALA A 1 96 ? 5.935 4.933 -13.800 1.00 63.38 96 ALA A O 1
ATOM 678 N N . GLY A 1 97 ? 6.174 6.533 -12.258 1.00 59.88 97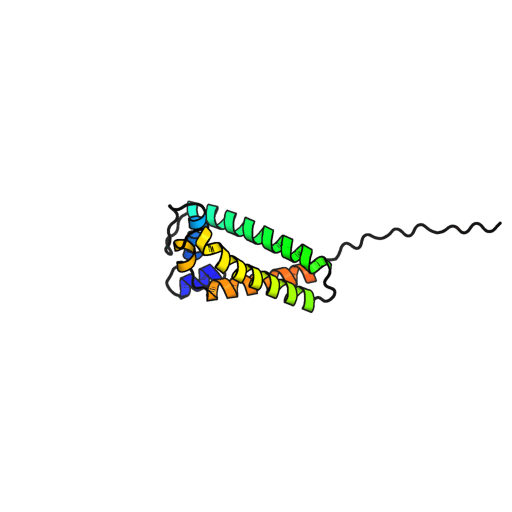 GLY A N 1
ATOM 679 C CA . GLY A 1 97 ? 5.677 5.707 -11.157 1.00 59.88 97 GLY A CA 1
ATOM 680 C C . GLY A 1 97 ? 4.159 5.492 -11.188 1.00 59.88 97 GLY A C 1
ATOM 681 O O . GLY A 1 97 ? 3.690 4.491 -10.655 1.00 59.88 97 GLY A O 1
ATOM 682 N N . ALA A 1 98 ? 3.394 6.414 -11.781 1.00 61.34 98 ALA A N 1
ATOM 683 C CA . ALA A 1 98 ? 1.928 6.363 -11.825 1.00 61.34 98 ALA A CA 1
ATOM 684 C C . ALA A 1 98 ? 1.421 5.377 -12.883 1.00 61.34 98 ALA A C 1
ATOM 686 O O . ALA A 1 98 ? 0.437 4.671 -12.652 1.00 61.34 98 ALA A O 1
ATOM 687 N N . ASP A 1 99 ? 2.132 5.309 -14.009 1.00 70.31 99 ASP A N 1
ATOM 688 C CA . ASP A 1 99 ? 1.772 4.479 -15.162 1.00 70.31 99 ASP A CA 1
ATOM 689 C C . ASP A 1 99 ? 2.287 3.038 -15.052 1.00 70.31 99 ASP A C 1
ATOM 691 O O . ASP A 1 99 ? 1.830 2.151 -15.769 1.00 70.31 99 ASP A O 1
ATOM 695 N N . SER A 1 100 ? 3.226 2.786 -14.137 1.00 71.00 100 SER A N 1
ATOM 696 C CA . SER A 1 100 ? 3.879 1.478 -13.975 1.00 71.00 100 SER A CA 1
ATOM 697 C C . SER A 1 100 ? 3.073 0.446 -13.188 1.00 71.00 100 SER A C 1
ATOM 699 O O . SER A 1 100 ? 3.504 -0.699 -13.091 1.00 71.00 100 SER A O 1
ATOM 701 N N . MET A 1 101 ? 1.925 0.819 -12.614 1.00 77.75 101 MET A N 1
ATOM 702 C CA . MET A 1 101 ? 1.035 -0.129 -11.944 1.00 77.75 101 MET A CA 1
ATOM 703 C C . MET A 1 101 ? -0.433 0.134 -12.281 1.00 77.75 101 MET A C 1
ATOM 705 O O . MET A 1 101 ? -0.930 1.247 -12.085 1.00 77.75 101 MET A O 1
ATOM 709 N N . PRO A 1 102 ? -1.189 -0.910 -12.663 1.00 87.38 102 PRO A N 1
ATOM 710 C CA . PRO A 1 102 ? -2.626 -0.812 -12.835 1.00 87.38 102 PRO A CA 1
ATOM 711 C C . PRO A 1 102 ? -3.316 -0.308 -11.561 1.00 87.38 102 PRO A C 1
ATOM 713 O O . PRO A 1 102 ? -3.204 -0.900 -10.484 1.00 87.38 102 PRO A O 1
ATOM 716 N N . GLN A 1 103 ? -4.107 0.758 -11.694 1.00 88.75 103 GLN A N 1
ATOM 717 C CA . GLN A 1 103 ? -4.747 1.434 -10.557 1.00 88.75 103 GLN A CA 1
ATOM 718 C C . GLN A 1 103 ? -5.666 0.526 -9.729 1.00 88.75 103 GLN A C 1
ATOM 720 O O . GLN A 1 103 ? -5.784 0.691 -8.514 1.00 88.75 103 GLN A O 1
ATOM 725 N N . TRP A 1 104 ? -6.274 -0.485 -10.352 1.00 92.25 104 TRP A N 1
ATOM 726 C CA . TRP A 1 104 ? -7.104 -1.454 -9.639 1.00 92.25 104 TRP A CA 1
ATOM 727 C C . TRP A 1 104 ? -6.282 -2.354 -8.695 1.00 92.25 104 TRP A C 1
ATOM 729 O O . TRP A 1 104 ? -6.776 -2.709 -7.625 1.00 92.25 104 TRP A O 1
ATOM 739 N N . ILE A 1 105 ? -5.028 -2.689 -9.039 1.00 92.81 105 ILE A N 1
ATOM 740 C CA . ILE A 1 105 ? -4.133 -3.484 -8.176 1.00 92.81 105 ILE A CA 1
ATOM 741 C C . ILE A 1 105 ? -3.793 -2.675 -6.925 1.00 92.81 105 ILE A C 1
ATOM 743 O O . ILE A 1 105 ? -3.834 -3.197 -5.808 1.00 92.81 105 ILE A O 1
ATOM 747 N N . LEU A 1 106 ? -3.510 -1.384 -7.103 1.00 90.50 106 LEU A N 1
ATOM 748 C CA . LEU A 1 106 ? -3.242 -0.467 -6.000 1.00 90.50 106 LEU A CA 1
ATOM 749 C C . LEU A 1 106 ? -4.464 -0.312 -5.094 1.00 90.50 106 LEU A C 1
ATOM 751 O O . LEU A 1 106 ? -4.332 -0.458 -3.879 1.00 90.50 106 LEU A O 1
ATOM 755 N N . LEU A 1 107 ? -5.651 -0.096 -5.667 1.00 94.75 107 LEU A N 1
ATOM 756 C CA . LEU A 1 107 ? -6.905 -0.005 -4.919 1.00 94.75 107 LEU A CA 1
ATOM 757 C C . LEU A 1 107 ? -7.148 -1.258 -4.066 1.00 94.75 107 LEU A C 1
ATOM 759 O O . LEU A 1 107 ? -7.356 -1.158 -2.856 1.00 94.75 107 LEU A O 1
ATOM 763 N N . VAL A 1 108 ? -7.079 -2.449 -4.670 1.00 96.56 108 VAL A N 1
ATOM 764 C CA . VAL A 1 108 ? -7.299 -3.710 -3.944 1.00 96.56 108 VAL A CA 1
ATOM 765 C C . VAL A 1 108 ? -6.241 -3.907 -2.855 1.00 96.56 108 VAL A C 1
ATOM 767 O O . VAL A 1 108 ? -6.578 -4.322 -1.746 1.00 96.56 108 VAL A O 1
ATOM 770 N N . GLY A 1 109 ? -4.982 -3.544 -3.120 1.00 95.19 109 GLY A N 1
ATOM 771 C CA . GLY A 1 109 ? -3.917 -3.560 -2.118 1.00 95.19 109 GLY A CA 1
ATOM 772 C C . GLY A 1 109 ? -4.239 -2.704 -0.888 1.00 95.19 109 GLY A C 1
ATOM 773 O O . GLY A 1 109 ? -4.067 -3.168 0.240 1.00 95.19 109 GLY A O 1
ATOM 774 N N . HIS A 1 110 ? -4.773 -1.498 -1.090 1.00 96.62 110 HIS A N 1
ATOM 775 C CA . HIS A 1 110 ? -5.180 -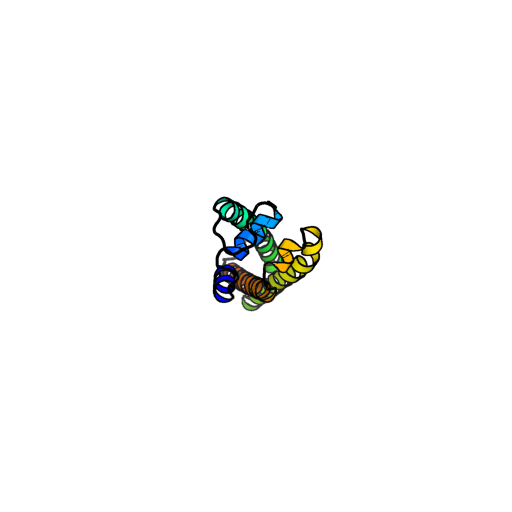0.606 -0.001 1.00 96.62 110 HIS A CA 1
ATOM 776 C C . HIS A 1 110 ? -6.391 -1.132 0.771 1.00 96.62 110 HIS A C 1
ATOM 778 O O . HIS A 1 110 ? -6.406 -1.066 2.000 1.00 96.62 110 HIS A O 1
ATOM 784 N N . ILE A 1 111 ? -7.373 -1.715 0.081 1.00 97.94 111 ILE A N 1
ATOM 785 C CA . ILE A 1 111 ? -8.527 -2.353 0.728 1.00 97.94 111 ILE A CA 1
ATOM 786 C C . ILE A 1 111 ? -8.056 -3.509 1.624 1.00 97.94 111 ILE A C 1
ATOM 788 O O . ILE A 1 111 ? -8.424 -3.566 2.798 1.00 97.94 111 ILE A O 1
ATOM 792 N N . ILE A 1 112 ? -7.182 -4.390 1.119 1.00 97.62 112 ILE A N 1
ATOM 793 C CA . ILE A 1 112 ? -6.598 -5.496 1.900 1.00 97.62 112 ILE A CA 1
ATOM 794 C C . ILE A 1 112 ? -5.818 -4.963 3.107 1.00 97.62 112 ILE A C 1
ATOM 796 O O . ILE A 1 112 ? -5.976 -5.484 4.215 1.00 97.62 112 ILE A O 1
ATOM 800 N N . PHE A 1 113 ? -5.001 -3.922 2.916 1.00 97.19 113 PHE A N 1
ATOM 801 C CA . PHE A 1 113 ? -4.250 -3.290 3.999 1.00 97.19 113 PHE A CA 1
ATOM 802 C C . PHE A 1 113 ? -5.181 -2.748 5.090 1.00 97.19 113 PHE A C 1
ATOM 804 O O . PHE A 1 113 ? -5.012 -3.091 6.259 1.00 97.19 113 PHE A O 1
ATOM 811 N N . GLY A 1 114 ? -6.197 -1.965 4.716 1.00 97.12 114 GLY A N 1
ATOM 812 C CA . GLY A 1 114 ? -7.152 -1.375 5.652 1.00 97.12 114 GLY A CA 1
ATOM 813 C C . GLY A 1 114 ? -7.962 -2.422 6.415 1.00 97.12 114 GLY A C 1
ATOM 814 O O . GLY A 1 114 ? -8.077 -2.328 7.637 1.00 97.12 114 GLY A O 1
ATOM 815 N N . MET A 1 115 ? -8.444 -3.468 5.735 1.00 97.19 115 MET A N 1
ATOM 816 C CA . MET A 1 115 ? -9.129 -4.585 6.395 1.00 97.19 115 MET A CA 1
ATOM 817 C C . MET A 1 115 ? -8.212 -5.283 7.403 1.00 97.19 115 MET A C 1
ATOM 819 O O . MET A 1 115 ? -8.604 -5.499 8.548 1.00 97.19 115 MET A O 1
ATOM 823 N N . THR A 1 116 ? -6.976 -5.595 7.004 1.00 96.38 116 THR A N 1
ATOM 824 C CA . THR A 1 116 ? -6.007 -6.292 7.863 1.00 96.38 116 THR A CA 1
ATOM 825 C C . THR A 1 116 ? -5.635 -5.445 9.081 1.00 96.38 116 THR A C 1
ATOM 827 O O . THR A 1 116 ? -5.699 -5.929 10.210 1.00 96.38 116 THR A O 1
ATOM 830 N N . ALA A 1 117 ? -5.310 -4.164 8.878 1.00 95.19 117 ALA A N 1
ATOM 831 C CA . ALA A 1 117 ? -5.005 -3.228 9.957 1.00 95.19 117 ALA A CA 1
ATOM 832 C C . ALA A 1 117 ? -6.197 -3.058 10.911 1.00 95.19 117 ALA A C 1
ATOM 834 O O . ALA A 1 117 ? -6.035 -3.121 12.129 1.00 95.19 117 ALA A O 1
ATOM 835 N N . GLY A 1 118 ? -7.406 -2.908 10.364 1.00 95.25 118 GLY A N 1
ATOM 836 C CA . GLY A 1 118 ? -8.636 -2.797 11.139 1.00 95.25 118 GLY A CA 1
ATOM 837 C C . GLY A 1 118 ? -8.909 -4.032 11.995 1.00 95.25 118 GLY A C 1
ATOM 838 O O . GLY A 1 118 ? -9.248 -3.890 13.168 1.00 95.25 118 GLY A O 1
ATOM 839 N N . VAL A 1 119 ? -8.712 -5.239 11.451 1.00 95.69 119 VAL A N 1
ATOM 840 C CA . VAL A 1 119 ? -8.851 -6.496 12.205 1.00 95.69 119 VAL A CA 1
ATOM 841 C C . VAL A 1 119 ? -7.822 -6.571 13.330 1.00 95.69 119 VAL A C 1
ATOM 843 O O . VAL A 1 119 ? -8.207 -6.813 14.473 1.00 95.69 119 VAL A O 1
ATOM 846 N N . LEU A 1 120 ? -6.543 -6.312 13.040 1.00 93.94 120 LEU A N 1
ATOM 847 C CA . LEU A 1 120 ? -5.471 -6.340 14.042 1.00 93.94 120 LEU A CA 1
ATOM 848 C C . LEU A 1 120 ? -5.749 -5.362 15.196 1.00 93.94 120 LEU A C 1
ATOM 850 O O . LEU A 1 120 ? -5.659 -5.727 16.369 1.00 93.94 120 LEU A O 1
ATOM 854 N N . LEU A 1 121 ? -6.175 -4.139 14.881 1.00 91.81 121 LEU A N 1
ATOM 855 C CA . LEU A 1 121 ? -6.491 -3.118 15.883 1.00 91.81 121 LEU A CA 1
ATOM 856 C C . LEU A 1 121 ? -7.811 -3.391 16.622 1.00 91.81 121 LEU A C 1
ATOM 858 O O . LEU A 1 121 ? -7.973 -2.978 17.768 1.00 91.81 121 LEU A O 1
ATOM 862 N N . ALA A 1 122 ? -8.753 -4.112 16.011 1.00 91.25 122 ALA A N 1
ATOM 863 C CA . ALA A 1 122 ? -10.004 -4.511 16.653 1.00 91.25 122 ALA A CA 1
ATOM 864 C C . ALA A 1 122 ? -9.835 -5.647 17.679 1.00 91.25 122 ALA A C 1
ATOM 866 O O . ALA A 1 122 ? -10.685 -5.793 18.564 1.00 91.25 122 ALA A O 1
ATOM 867 N N . VAL A 1 123 ? -8.771 -6.450 17.562 1.00 89.50 123 VAL A N 1
ATOM 868 C CA . VAL A 1 123 ? -8.453 -7.544 18.501 1.00 89.50 123 VAL A CA 1
ATOM 869 C C . VAL A 1 123 ? -7.370 -7.183 19.517 1.00 89.50 123 VAL A C 1
ATOM 871 O O . VAL A 1 123 ? -7.194 -7.911 20.491 1.00 89.50 123 VAL A O 1
ATOM 874 N N . THR A 1 124 ? -6.669 -6.063 19.328 1.00 84.06 124 THR A N 1
ATOM 875 C CA . THR A 1 124 ? -5.665 -5.588 20.286 1.00 84.06 124 THR A CA 1
ATOM 876 C C . THR A 1 124 ? -6.362 -5.101 21.567 1.00 84.06 124 THR A C 1
ATOM 878 O O . THR A 1 124 ? -7.265 -4.264 21.478 1.00 84.06 124 THR A O 1
ATOM 881 N N . PRO A 1 125 ? -5.987 -5.597 22.763 1.00 70.94 125 PRO A N 1
ATOM 882 C CA . PRO A 1 125 ? -6.574 -5.140 24.015 1.00 70.94 125 PRO A CA 1
ATOM 883 C C . PRO A 1 125 ? -6.300 -3.651 24.230 1.00 70.94 125 PRO A C 1
ATOM 885 O O . PRO A 1 125 ? -5.144 -3.223 24.273 1.00 70.94 125 PRO A O 1
ATOM 888 N N . GLU A 1 126 ? -7.353 -2.857 24.413 1.00 66.25 126 GLU A N 1
ATOM 889 C CA . GLU A 1 126 ? -7.195 -1.487 24.892 1.00 66.25 126 GLU A CA 1
ATOM 890 C C . GLU A 1 126 ? -6.595 -1.564 26.297 1.00 66.25 126 GLU A C 1
ATOM 892 O O . GLU A 1 126 ? -7.215 -2.115 27.212 1.00 66.25 126 GLU A O 1
ATOM 897 N N . HIS A 1 127 ? -5.377 -1.045 26.474 1.00 56.69 127 HIS A N 1
ATOM 898 C CA . HIS A 1 127 ? -4.825 -0.807 27.802 1.00 56.69 127 HIS A CA 1
ATOM 899 C C . HIS A 1 127 ? -5.704 0.249 28.473 1.00 56.69 127 HIS A C 1
ATOM 901 O O . HIS A 1 127 ? -5.438 1.448 28.412 1.00 56.69 127 HIS A O 1
ATOM 907 N N . ARG A 1 128 ? -6.797 -0.192 29.104 1.00 54.81 128 ARG A N 1
ATOM 908 C CA . ARG A 1 128 ? -7.524 0.640 30.050 1.00 54.81 128 ARG A CA 1
ATOM 909 C C . ARG A 1 128 ? -6.534 0.939 31.156 1.00 54.81 128 ARG A C 1
ATOM 911 O O . ARG A 1 128 ? -6.209 0.057 31.948 1.00 54.81 128 ARG A O 1
ATOM 918 N N . HIS A 1 129 ? -6.060 2.179 31.219 1.00 51.00 129 HIS A N 1
ATOM 919 C CA . HIS A 1 129 ? -5.494 2.698 32.448 1.00 51.00 129 HIS A CA 1
ATOM 920 C C . HIS A 1 129 ? -6.520 2.419 33.544 1.00 51.00 129 HIS A C 1
ATOM 922 O O . HIS A 1 129 ? -7.591 3.030 33.576 1.00 51.00 129 HIS A O 1
ATOM 928 N N . HIS A 1 130 ? -6.219 1.451 34.409 1.00 45.81 130 HIS A N 1
ATOM 929 C CA . HIS A 1 130 ? -6.908 1.306 35.672 1.00 45.81 130 HIS A CA 1
ATOM 930 C C . HIS A 1 130 ? -6.745 2.649 36.375 1.00 45.81 130 HIS A C 1
ATOM 932 O O . HIS A 1 130 ? -5.686 2.962 36.917 1.00 45.81 130 HIS A O 1
ATOM 938 N N . ARG A 1 131 ? -7.793 3.476 36.321 1.00 51.91 131 ARG A N 1
ATOM 939 C CA . ARG A 1 131 ? -8.009 4.536 37.293 1.00 51.91 131 ARG A CA 1
ATOM 940 C C . ARG A 1 131 ? -8.033 3.800 38.624 1.00 51.91 131 ARG A C 1
ATOM 942 O O . ARG A 1 131 ? -9.037 3.185 38.971 1.00 51.91 131 ARG A O 1
ATOM 949 N N . VAL A 1 132 ? -6.891 3.768 39.302 1.00 57.00 132 VAL A N 1
ATOM 950 C CA . VAL A 1 132 ? -6.799 3.341 40.691 1.00 57.00 132 VAL A CA 1
ATOM 951 C C . VAL A 1 132 ? -7.750 4.270 41.425 1.00 57.00 132 VAL A C 1
ATOM 953 O O . VAL A 1 132 ? -7.475 5.460 41.586 1.00 57.00 132 VAL A O 1
ATOM 956 N N . GLY A 1 133 ? -8.937 3.755 41.740 1.00 47.44 133 GLY A N 1
ATOM 957 C CA . GLY A 1 133 ? -9.894 4.452 42.570 1.00 47.44 133 GLY A CA 1
ATOM 958 C C . GLY A 1 133 ? -9.186 4.750 43.877 1.00 47.44 133 GLY A C 1
ATOM 959 O O . GLY A 1 133 ? -8.861 3.834 44.626 1.00 47.44 133 GLY A O 1
ATOM 960 N N . ARG A 1 134 ? -8.889 6.026 44.128 1.00 51.84 134 ARG A N 1
ATOM 961 C CA . ARG A 1 134 ? -8.556 6.465 45.477 1.00 51.84 134 ARG A CA 1
ATOM 962 C C . ARG A 1 134 ? -9.770 6.120 46.343 1.00 51.84 134 AR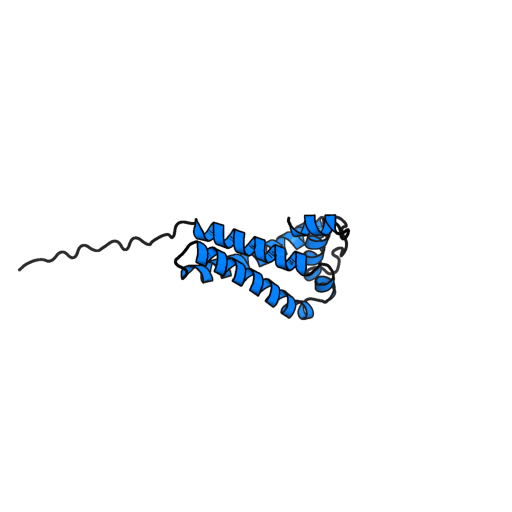G A C 1
ATOM 964 O O . ARG A 1 134 ? -10.857 6.604 46.018 1.00 51.84 134 ARG A O 1
ATOM 971 N N . PRO A 1 135 ? -9.635 5.291 47.390 1.00 51.91 135 PRO A N 1
ATOM 972 C CA . PRO A 1 135 ? -10.725 5.117 48.329 1.00 51.91 135 PRO A CA 1
ATOM 973 C C . PRO A 1 135 ? -10.975 6.477 48.982 1.00 51.91 135 PRO A C 1
ATOM 975 O O . PRO A 1 135 ? -10.077 7.067 49.585 1.00 51.91 135 PRO A O 1
ATOM 978 N N . VAL A 1 136 ? -12.183 7.007 48.806 1.00 62.34 136 VAL A N 1
ATOM 979 C CA . VAL A 1 136 ? -12.663 8.142 49.592 1.00 62.34 136 VAL A CA 1
ATOM 980 C C . VAL A 1 136 ? -12.885 7.598 50.997 1.00 62.34 136 VAL A C 1
ATOM 982 O O . VAL A 1 136 ? -13.874 6.919 51.261 1.00 62.34 136 VAL A O 1
ATOM 985 N N . VAL A 1 137 ? -11.917 7.824 51.883 1.00 61.44 137 VAL A N 1
ATOM 986 C CA . VAL A 1 137 ? -12.096 7.597 53.316 1.00 61.44 137 VAL A CA 1
ATOM 987 C C . VAL A 1 137 ? -12.956 8.745 53.827 1.00 61.44 137 VAL A C 1
ATOM 989 O O . VAL A 1 137 ? -12.463 9.843 54.077 1.00 61.44 137 VAL A O 1
ATOM 992 N N . THR A 1 138 ? -14.259 8.507 53.932 1.00 60.53 138 THR A N 1
ATOM 993 C CA . THR A 1 138 ? -15.164 9.403 54.652 1.00 60.53 138 THR A CA 1
ATOM 994 C C . THR A 1 138 ? -14.895 9.220 56.142 1.00 60.53 138 THR A C 1
ATOM 996 O O . THR A 1 138 ? -15.335 8.241 56.741 1.00 60.53 138 THR A O 1
ATOM 999 N N . VAL A 1 139 ? -14.131 10.134 56.741 1.00 58.66 139 VAL A N 1
ATOM 1000 C CA . VAL A 1 139 ? -14.037 10.239 58.200 1.00 58.66 139 VAL A CA 1
ATOM 1001 C C . VAL A 1 139 ? -15.315 10.927 58.670 1.00 58.66 139 VAL A C 1
ATOM 1003 O O . VAL A 1 139 ? -15.532 12.098 58.369 1.00 58.66 139 VAL A O 1
ATOM 1006 N N . ALA A 1 140 ? -16.180 10.179 59.351 1.00 58.81 140 ALA A N 1
ATOM 1007 C CA . ALA A 1 140 ? -17.278 10.758 60.108 1.00 58.81 140 ALA A CA 1
ATOM 1008 C C . ALA A 1 140 ? -16.705 11.370 61.395 1.00 58.81 140 ALA A C 1
ATOM 1010 O O . ALA A 1 140 ? -16.063 10.666 62.176 1.00 58.81 140 ALA A O 1
ATOM 1011 N N . THR A 1 141 ? -16.922 12.670 61.580 1.00 63.34 141 THR A N 1
ATOM 1012 C CA . THR A 1 141 ? -16.771 13.392 62.853 1.00 63.34 141 THR A CA 1
ATOM 1013 C C . THR A 1 141 ? -18.128 13.898 63.288 1.00 63.34 141 THR A C 1
ATOM 1015 O O . THR A 1 141 ? -18.831 14.420 62.390 1.00 63.34 141 THR A O 1
#

Sequence (141 aa):
MFAMIATALTGEGFWAPVNAIAHTAWNGAPMDGSFSGGALVLGMLVHMATAMMLGAGIAVLLSHTGSRTNKVMTATVAATGAWLAQLAIWPAIGEAGADSMPQWILLVGHIIFGMTAGVLLAVTPEHRHHRVGRPVVTVAT

Secondary structure (DSSP, 8-state):
-HHHHHHHHHTS-TTHHHHHHHHTT-TTS-SSS---HHHHHHHHHHHHHHHHHHHHHHHHHHTT--SHHHHHHHHHHHHHHHHHHHHHHHHHH-HHHHHTS-HHHHHHHHHHHHHHHHHHHHHS-----------------